Protein AF-A5ATK7-F1 (afdb_monomer_lite)

Foldseek 3Di:
DPPDPVLVVLLVCLVPDDWQDDPDPPCVVVPSFRAAADADDPSTVVSNVLLVLLCVLVVDDRVVSSVVCGNPHSVVSSVSSSVSVCVSCVVVVVVVCVCVVCVVNVVVVVVVVVVVVCVVVVVVVVVVCVVVVHDDD

InterPro domains:
  IPR014729 Rossmann-like alpha/beta/alpha sandwich fold [G3DSA:3.40.50.620] (103-133)
  IPR050203 Tryptophan--tRNA ligase [PTHR43766] (8-135)

Structure (mmCIF, N/CA/C/O backbone):
data_AF-A5ATK7-F1
#
_entry.id   AF-A5ATK7-F1
#
loop_
_atom_site.group_PDB
_atom_site.id
_atom_site.type_symbol
_atom_site.label_atom_id
_atom_site.label_alt_id
_atom_site.label_comp_id
_atom_site.label_asym_id
_atom_site.label_entity_id
_atom_site.label_seq_id
_atom_site.pdbx_PDB_ins_code
_atom_site.Cartn_x
_atom_site.Cartn_y
_atom_site.Cartn_z
_atom_site.occupancy
_atom_site.B_iso_or_equiv
_atom_site.auth_seq_id
_atom_site.auth_comp_id
_atom_site.auth_asym_id
_atom_site.auth_atom_id
_atom_site.pdbx_PDB_model_num
ATOM 1 N N . MET A 1 1 ? -12.782 -21.922 -0.418 1.00 42.69 1 MET A N 1
ATOM 2 C CA . MET A 1 1 ? -11.388 -21.562 -0.761 1.00 42.69 1 MET A CA 1
ATOM 3 C C . MET A 1 1 ? -10.663 -21.183 0.515 1.00 42.69 1 MET A C 1
ATOM 5 O O . MET A 1 1 ? -11.240 -20.472 1.327 1.00 42.69 1 MET A O 1
ATOM 9 N N . GLN A 1 2 ? -9.453 -21.695 0.742 1.00 49.59 2 GLN A N 1
ATOM 10 C CA . GLN A 1 2 ? -8.622 -21.214 1.850 1.00 49.59 2 GLN A CA 1
ATOM 11 C C . GLN A 1 2 ? -8.281 -19.735 1.598 1.00 49.59 2 GLN A C 1
ATOM 13 O O . GLN A 1 2 ? -7.972 -19.408 0.452 1.00 49.59 2 GLN A O 1
ATOM 18 N N . PRO A 1 3 ? -8.322 -18.851 2.613 1.00 59.19 3 PRO A N 1
ATOM 19 C CA . PRO A 1 3 ? -7.889 -17.472 2.430 1.00 59.19 3 PRO A CA 1
ATOM 20 C C . PRO A 1 3 ? -6.442 -17.467 1.934 1.00 59.19 3 PRO A C 1
ATOM 22 O O . PRO A 1 3 ? -5.603 -18.185 2.496 1.00 59.19 3 PRO A O 1
ATOM 25 N N . SER A 1 4 ? -6.170 -16.677 0.893 1.00 74.94 4 SER A N 1
ATOM 26 C CA . SER A 1 4 ? -4.823 -16.424 0.383 1.00 74.94 4 SER A CA 1
ATOM 27 C C . SER A 1 4 ? -3.886 -16.046 1.536 1.00 74.94 4 SER A C 1
ATOM 29 O O . SER A 1 4 ? -4.301 -15.452 2.536 1.00 74.94 4 SER A O 1
ATOM 31 N N . ASN A 1 5 ? -2.608 -16.417 1.429 1.00 88.06 5 ASN A N 1
ATOM 32 C CA . ASN A 1 5 ? -1.638 -16.260 2.519 1.00 88.06 5 ASN A CA 1
ATOM 33 C C . ASN A 1 5 ? -1.611 -14.823 3.085 1.00 88.06 5 ASN A C 1
ATOM 35 O O . ASN A 1 5 ? -1.530 -14.626 4.298 1.00 88.06 5 ASN A O 1
ATOM 39 N N . TRP A 1 6 ? -1.778 -13.816 2.223 1.00 92.62 6 TRP A N 1
ATOM 40 C CA . TRP A 1 6 ? -1.768 -12.407 2.612 1.00 92.62 6 TRP A CA 1
ATOM 41 C C . TRP A 1 6 ? -2.932 -12.010 3.537 1.00 92.62 6 TRP A C 1
ATOM 43 O O . TRP A 1 6 ? -2.713 -11.244 4.475 1.00 92.62 6 TRP A O 1
ATOM 53 N N . VAL A 1 7 ? -4.130 -12.585 3.369 1.00 94.88 7 VAL A N 1
ATOM 54 C CA . VAL A 1 7 ? -5.292 -12.316 4.241 1.00 94.88 7 VAL A CA 1
ATOM 55 C C . VAL A 1 7 ? -4.987 -12.732 5.680 1.00 94.88 7 VAL A C 1
ATOM 57 O O . VAL A 1 7 ? -5.199 -11.973 6.627 1.00 94.88 7 VAL A O 1
ATOM 60 N N . LYS A 1 8 ? -4.401 -13.924 5.851 1.00 94.19 8 LYS A N 1
ATOM 61 C CA . LYS A 1 8 ? -3.997 -14.438 7.170 1.00 94.19 8 LYS A CA 1
ATOM 62 C C . LYS A 1 8 ? -2.910 -13.565 7.799 1.00 94.19 8 LYS A C 1
ATOM 64 O O . LYS A 1 8 ? -2.923 -13.339 9.010 1.00 94.19 8 LYS A O 1
ATOM 69 N N . VAL A 1 9 ? -1.975 -13.064 6.990 1.00 95.94 9 VAL A N 1
ATOM 70 C CA . VAL A 1 9 ? -0.911 -12.162 7.452 1.00 95.94 9 VAL A CA 1
ATOM 71 C C . VAL A 1 9 ? -1.488 -10.837 7.954 1.00 95.94 9 VAL A C 1
ATOM 73 O O . VAL A 1 9 ? -1.103 -10.404 9.040 1.00 95.94 9 VAL A O 1
ATOM 76 N N . ILE A 1 10 ? -2.428 -10.222 7.227 1.00 95.62 10 ILE A N 1
ATOM 77 C CA . ILE A 1 10 ? -3.086 -8.978 7.660 1.00 95.62 10 ILE A CA 1
ATOM 78 C C . ILE A 1 10 ? -3.828 -9.198 8.974 1.00 95.62 10 ILE A C 1
ATOM 80 O O . ILE A 1 10 ? -3.553 -8.494 9.946 1.00 95.62 10 ILE A O 1
ATOM 84 N N . ALA A 1 11 ? -4.682 -10.221 9.046 1.00 95.62 11 ALA A N 1
ATOM 85 C CA . ALA A 1 11 ? -5.447 -10.519 10.254 1.00 95.62 11 ALA A CA 1
ATOM 86 C C . ALA A 1 11 ? -4.536 -10.715 11.480 1.00 95.62 11 ALA A C 1
ATOM 88 O O . ALA A 1 11 ? -4.801 -10.186 12.561 1.00 95.62 11 ALA A O 1
ATOM 89 N N . ASN A 1 12 ? -3.408 -11.414 11.315 1.00 96.25 12 ASN A N 1
ATOM 90 C CA . ASN A 1 12 ? -2.433 -11.606 12.389 1.00 96.25 12 ASN A CA 1
ATOM 91 C C . ASN A 1 12 ? -1.725 -10.307 12.802 1.00 96.25 12 ASN A C 1
ATOM 93 O O . ASN A 1 12 ? -1.499 -10.098 13.998 1.00 96.25 12 ASN A O 1
ATOM 97 N N . LYS A 1 13 ? -1.383 -9.434 11.846 1.00 96.25 13 LYS A N 1
ATOM 98 C CA . LYS A 1 13 ? -0.767 -8.129 12.131 1.00 96.25 13 LYS A CA 1
ATOM 99 C C . LYS A 1 13 ? -1.729 -7.208 12.878 1.00 96.25 13 LYS A C 1
ATOM 101 O O . LYS A 1 13 ? -1.347 -6.664 13.910 1.00 96.25 13 LYS A O 1
ATOM 106 N N . ILE A 1 14 ? -2.980 -7.097 12.428 1.00 96.00 14 ILE A N 1
ATOM 107 C CA . ILE A 1 14 ? -3.995 -6.258 13.082 1.00 96.00 14 ILE A CA 1
ATOM 108 C C . ILE A 1 14 ? -4.345 -6.800 14.469 1.00 96.00 14 ILE A C 1
ATOM 110 O O . ILE A 1 14 ? -4.386 -6.050 15.444 1.00 96.00 14 ILE A O 1
ATOM 114 N N . LYS A 1 15 ? -4.473 -8.123 14.624 1.00 94.31 15 LYS A N 1
ATOM 115 C CA . LYS A 1 15 ? -4.679 -8.740 15.943 1.00 94.31 15 LYS A CA 1
ATOM 116 C C . LYS A 1 15 ? -3.600 -8.323 16.952 1.00 94.31 15 LYS A C 1
ATOM 118 O O . LYS A 1 15 ? -3.925 -8.032 18.102 1.00 94.31 15 LYS A O 1
ATOM 123 N N . ARG A 1 16 ? -2.336 -8.255 16.519 1.00 93.88 16 ARG A N 1
ATOM 124 C CA . ARG A 1 16 ? -1.169 -7.915 17.352 1.00 93.88 16 ARG A CA 1
ATOM 125 C C . ARG A 1 16 ? -0.816 -6.424 17.376 1.00 93.88 16 ARG A C 1
ATOM 127 O O . ARG A 1 16 ? 0.161 -6.070 18.029 1.00 93.88 16 ARG A O 1
ATOM 134 N N . CYS A 1 17 ? -1.565 -5.560 16.689 1.00 92.44 17 CYS A N 1
ATOM 135 C CA . CYS A 1 17 ? -1.243 -4.136 16.663 1.00 92.44 17 CYS A CA 1
ATOM 136 C C . CYS A 1 17 ? -1.365 -3.524 18.064 1.00 92.44 17 CYS A C 1
ATOM 138 O O . CYS A 1 17 ? -2.226 -3.926 18.862 1.00 92.44 17 CYS A O 1
ATOM 140 N N . LYS A 1 18 ? -0.487 -2.562 18.352 1.00 91.50 18 LYS A N 1
ATOM 141 C CA . LYS A 1 18 ? -0.493 -1.820 19.608 1.00 91.50 18 LYS A CA 1
ATOM 142 C C . LYS A 1 18 ? -1.795 -1.023 19.722 1.00 91.50 18 LYS A C 1
ATOM 144 O O . LYS A 1 18 ? -2.354 -0.583 18.722 1.00 91.50 18 LYS A O 1
ATOM 149 N N . THR A 1 19 ? -2.294 -0.909 20.943 1.00 88.06 19 THR A N 1
ATOM 150 C CA . THR A 1 19 ? -3.488 -0.136 21.288 1.00 88.06 19 THR A CA 1
ATOM 151 C C . THR A 1 19 ? -3.235 0.577 22.600 1.00 88.06 19 THR A C 1
ATOM 153 O O . THR A 1 19 ? -2.552 0.032 23.473 1.00 88.06 19 THR A O 1
ATOM 156 N N . ASP A 1 20 ? -3.814 1.761 22.758 1.00 85.81 20 ASP A N 1
ATOM 157 C CA . ASP A 1 20 ? -3.707 2.506 24.006 1.00 85.81 20 ASP A CA 1
ATOM 158 C C . ASP A 1 20 ? -4.411 1.737 25.129 1.00 85.81 20 ASP A C 1
ATOM 160 O O . ASP A 1 20 ? -5.568 1.319 25.001 1.00 85.81 20 ASP A O 1
ATOM 164 N N . SER A 1 21 ? -3.690 1.524 26.228 1.00 71.25 21 SER A N 1
ATOM 165 C CA . SER A 1 21 ? -4.244 0.957 27.455 1.00 71.25 21 SER A CA 1
ATOM 166 C C . SER A 1 21 ? -4.739 2.110 28.310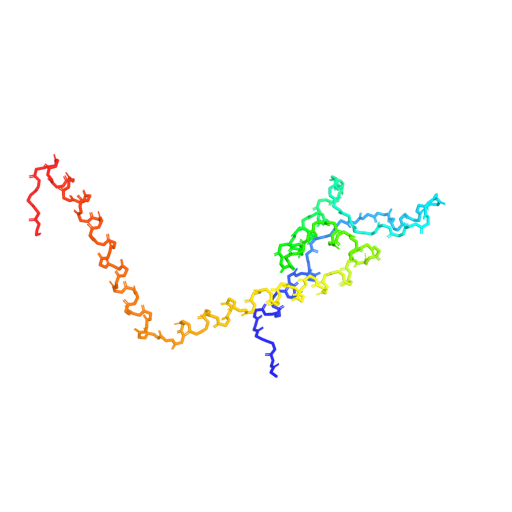 1.00 71.25 21 SER A C 1
ATOM 168 O O . SER A 1 21 ? -3.988 2.647 29.116 1.00 71.25 21 SER A O 1
ATOM 170 N N . PHE A 1 22 ? -5.983 2.530 28.096 1.00 63.16 22 PHE A N 1
ATOM 171 C CA . PHE A 1 22 ? -6.588 3.550 28.940 1.00 63.16 22 PHE A CA 1
ATOM 172 C C . PHE A 1 22 ? -7.319 2.873 30.110 1.00 63.16 22 PHE A C 1
ATOM 174 O O . PHE A 1 22 ? -8.201 2.039 29.867 1.00 63.16 22 PHE A O 1
ATOM 181 N N . PRO A 1 23 ? -6.961 3.168 31.373 1.00 46.34 23 PRO A N 1
ATOM 182 C CA . PRO A 1 23 ? -7.675 2.660 32.533 1.00 46.34 23 PRO A CA 1
ATOM 183 C C . PRO A 1 23 ? -9.018 3.385 32.626 1.00 46.34 23 PRO A C 1
ATOM 185 O O . PRO A 1 23 ? -9.152 4.408 33.284 1.00 46.34 23 PRO A O 1
ATOM 188 N N . GLY A 1 24 ? -10.016 2.866 31.923 1.00 46.44 24 GLY A N 1
ATOM 189 C CA . GLY A 1 24 ? -11.373 3.370 32.021 1.00 46.44 24 GLY A CA 1
ATOM 190 C C . GLY A 1 24 ? -12.139 3.234 30.721 1.00 46.44 24 GLY A C 1
ATOM 191 O O . GLY A 1 24 ? -12.041 4.074 29.835 1.00 46.44 24 GLY A O 1
ATOM 192 N N . LEU A 1 25 ? -13.048 2.261 30.701 1.00 47.88 25 LEU A N 1
ATOM 193 C CA . LEU A 1 25 ? -14.445 2.615 30.467 1.00 47.88 25 LEU A CA 1
ATOM 194 C C . LEU A 1 25 ? -14.777 3.733 31.467 1.00 47.88 25 LEU A C 1
ATOM 196 O O . LEU A 1 25 ? -15.232 3.449 32.574 1.00 47.88 25 LEU A O 1
ATOM 200 N N . ILE A 1 26 ? -14.448 4.988 31.156 1.00 45.91 26 ILE A N 1
ATOM 201 C CA . ILE A 1 26 ? -14.995 6.088 31.935 1.00 45.91 26 ILE A CA 1
ATOM 202 C C . ILE A 1 26 ? -16.464 6.096 31.544 1.00 45.91 26 ILE A C 1
ATOM 204 O O . ILE A 1 26 ? -16.844 6.544 30.465 1.00 45.91 26 ILE A O 1
ATOM 208 N N . LEU A 1 27 ? -17.286 5.515 32.415 1.00 47.50 27 LEU A N 1
ATOM 209 C CA . LEU A 1 27 ? -18.654 5.958 32.546 1.00 47.50 27 LEU A CA 1
ATOM 210 C C . LEU A 1 27 ? -18.526 7.438 32.894 1.00 47.50 27 LEU A C 1
ATOM 212 O O . LEU A 1 27 ? -18.232 7.784 34.038 1.00 47.50 27 LEU A O 1
ATOM 216 N N . ASP A 1 28 ? -18.640 8.311 31.899 1.00 50.28 28 ASP A N 1
ATOM 217 C CA . ASP A 1 28 ? -18.859 9.709 32.206 1.00 50.28 28 ASP A CA 1
ATOM 218 C C . ASP A 1 28 ? -20.200 9.749 32.935 1.00 50.28 28 ASP A C 1
ATOM 220 O O . ASP A 1 28 ? -21.258 9.589 32.331 1.00 50.28 28 ASP A O 1
ATOM 224 N N . LEU A 1 29 ? -20.155 9.880 34.258 1.00 54.12 29 LEU A N 1
ATOM 225 C CA . LEU A 1 29 ? -21.341 9.911 35.107 1.00 54.12 29 LEU A CA 1
ATOM 226 C C . LEU A 1 29 ? -22.268 11.078 34.724 1.00 54.12 29 LEU A C 1
ATOM 228 O O . LEU A 1 29 ? -23.461 11.017 35.014 1.00 54.12 29 LEU A O 1
ATOM 232 N N . SER A 1 30 ? -21.749 12.102 34.032 1.00 55.41 30 SER A N 1
ATOM 233 C CA . SER A 1 30 ? -22.527 13.235 33.532 1.00 55.41 30 SER A CA 1
ATOM 234 C C . SER A 1 30 ? -23.221 12.967 32.189 1.00 55.41 30 SER A C 1
ATOM 236 O O . SER A 1 30 ? -24.325 13.465 31.983 1.00 55.41 30 SER A O 1
ATOM 238 N N . THR A 1 31 ? -22.651 12.137 31.301 1.00 53.22 31 THR A N 1
ATOM 239 C CA . THR A 1 31 ? -23.220 11.870 29.957 1.00 53.22 31 THR A CA 1
ATOM 240 C C . THR A 1 31 ? -23.643 10.420 29.704 1.00 53.22 31 THR A C 1
ATOM 242 O O . THR A 1 31 ? -24.226 10.132 28.660 1.00 53.22 31 THR A O 1
ATOM 245 N N . HIS A 1 32 ? -23.382 9.500 30.640 1.00 51.78 32 HIS A N 1
ATOM 246 C CA . HIS A 1 32 ? -23.649 8.057 30.536 1.00 51.78 32 HIS A CA 1
ATOM 247 C C . HIS A 1 32 ? -23.119 7.424 29.232 1.00 51.78 32 HIS A C 1
ATOM 249 O O . HIS A 1 32 ? -23.659 6.430 28.741 1.00 51.78 32 HIS A O 1
ATOM 255 N N . LYS A 1 33 ? -22.066 7.999 28.636 1.00 48.97 33 LYS A N 1
ATOM 256 C CA . LYS A 1 33 ? -21.607 7.640 27.292 1.00 48.97 33 LYS A CA 1
ATOM 257 C C . LYS A 1 33 ? -20.340 6.787 27.347 1.00 48.97 33 LYS A C 1
ATOM 259 O O . LYS A 1 33 ? -19.313 7.212 27.862 1.00 48.97 33 LYS A O 1
ATOM 264 N N . LEU A 1 34 ? -20.410 5.585 26.772 1.00 53.88 34 LEU A N 1
ATOM 265 C CA . LEU A 1 34 ? -19.256 4.708 26.551 1.00 53.88 34 LEU A CA 1
ATOM 266 C C . LEU A 1 34 ? -18.412 5.278 25.391 1.00 53.88 34 LEU A C 1
ATOM 268 O O . LEU A 1 34 ? -18.675 4.994 24.221 1.00 53.88 34 LEU A O 1
ATOM 272 N N . MET A 1 35 ? -17.438 6.141 25.680 1.00 57.75 35 MET A N 1
ATOM 273 C CA . MET A 1 35 ? -16.520 6.671 24.663 1.00 57.75 35 MET A CA 1
ATOM 274 C C . MET A 1 35 ? -15.233 5.848 24.631 1.00 57.75 35 MET A C 1
ATOM 276 O O . MET A 1 35 ? -14.292 6.100 25.375 1.00 57.75 35 MET A O 1
ATOM 280 N N . ASN A 1 36 ? -15.196 4.831 23.771 1.00 71.62 36 ASN A N 1
ATOM 281 C CA . ASN A 1 36 ? -14.087 3.876 23.770 1.00 71.62 36 ASN A CA 1
ATOM 282 C C . ASN A 1 36 ? -13.081 4.122 22.638 1.00 71.62 36 ASN A C 1
ATOM 284 O O . ASN A 1 36 ? -11.909 3.800 22.810 1.00 71.62 36 ASN A O 1
ATOM 288 N N . LEU A 1 37 ? -13.488 4.717 21.513 1.00 85.94 37 LEU A N 1
ATOM 289 C CA . LEU A 1 37 ? -12.627 5.042 20.371 1.00 85.94 37 LEU A CA 1
ATOM 290 C C . LEU A 1 37 ? -12.940 6.458 19.891 1.00 85.94 37 LEU A C 1
ATOM 292 O O . LEU A 1 37 ? -14.100 6.780 19.646 1.00 85.94 37 LEU A O 1
ATOM 296 N N . GLU A 1 38 ? -11.914 7.292 19.782 1.00 86.62 38 GLU A N 1
ATOM 297 C CA . GLU A 1 38 ? -12.032 8.702 19.413 1.00 86.62 38 GLU A CA 1
ATOM 298 C C . GLU A 1 38 ? -10.816 9.163 18.603 1.00 86.62 38 GLU A C 1
ATOM 300 O O . GLU A 1 38 ? -9.720 8.606 18.722 1.00 86.62 38 GLU A O 1
ATOM 305 N N . PHE A 1 39 ? -11.024 10.186 17.779 1.00 89.25 39 PHE A N 1
ATOM 306 C CA . PHE A 1 39 ? -9.950 10.881 17.078 1.00 89.25 39 PHE A CA 1
ATOM 307 C C . PHE A 1 39 ? -9.353 11.994 17.947 1.00 89.25 39 PHE A C 1
ATOM 309 O O . PHE A 1 39 ? -9.976 12.455 18.897 1.00 89.25 39 PHE A O 1
ATOM 316 N N . ASP A 1 40 ? -8.157 12.450 17.570 1.00 89.31 40 ASP A N 1
ATOM 317 C CA . ASP A 1 40 ? -7.493 13.662 18.080 1.00 89.31 40 ASP A CA 1
ATOM 318 C C . ASP A 1 40 ? -7.198 13.718 19.586 1.00 89.31 40 ASP A C 1
ATOM 320 O O . ASP A 1 40 ? -6.757 14.756 20.075 1.00 89.31 40 ASP A O 1
ATOM 324 N N . ASN A 1 41 ? -7.361 12.620 20.325 1.00 87.69 41 ASN A N 1
ATOM 325 C CA . ASN A 1 41 ? -6.886 12.551 21.701 1.00 87.69 41 ASN A CA 1
ATOM 326 C C . ASN A 1 41 ? -5.354 12.338 21.712 1.00 87.69 41 ASN A C 1
ATOM 328 O O . ASN A 1 41 ? -4.894 11.261 21.313 1.00 87.69 41 ASN A O 1
ATOM 332 N N . PRO A 1 42 ? -4.548 13.320 22.170 1.00 86.88 42 PRO A N 1
ATOM 333 C CA . PRO A 1 42 ? -3.088 13.215 22.175 1.00 86.88 42 PRO A CA 1
ATOM 334 C C . PRO A 1 42 ? -2.565 12.121 23.118 1.00 86.88 42 PRO A C 1
ATOM 336 O O . PRO A 1 42 ? -1.498 11.567 22.867 1.00 86.88 42 PRO A O 1
ATOM 339 N N . GLU A 1 43 ? -3.336 11.750 24.143 1.00 85.94 43 GLU A N 1
ATOM 340 C CA . GLU A 1 43 ? -3.015 10.652 25.064 1.00 85.94 43 GLU A CA 1
ATOM 341 C C . GLU A 1 43 ? -3.322 9.272 24.460 1.00 85.94 43 GLU A C 1
ATOM 343 O O . GLU A 1 43 ? -2.984 8.239 25.041 1.00 85.94 43 GLU A O 1
ATOM 348 N N . ARG A 1 44 ? -3.983 9.235 23.292 1.00 87.81 44 ARG A N 1
ATOM 349 C CA . ARG A 1 44 ? -4.390 8.007 22.596 1.00 87.81 44 ARG A CA 1
ATOM 350 C C . ARG A 1 44 ? -3.945 7.997 21.128 1.00 87.81 44 ARG A C 1
ATOM 352 O O . ARG A 1 44 ? -4.778 7.923 20.214 1.00 87.81 44 ARG A O 1
ATOM 359 N N . PRO A 1 45 ? -2.627 8.070 20.870 1.00 92.06 45 PRO A N 1
ATOM 360 C CA . PRO A 1 45 ? -2.101 8.132 19.512 1.00 92.06 45 PRO A CA 1
ATOM 361 C C . PRO A 1 45 ? -2.398 6.864 18.697 1.00 92.06 45 PRO A C 1
ATOM 363 O O . PRO A 1 45 ? -2.591 6.961 17.484 1.00 92.06 45 PRO A O 1
ATOM 366 N N . GLU A 1 46 ? -2.482 5.683 19.325 1.00 92.88 46 GLU A N 1
ATOM 367 C CA . GLU A 1 46 ? -2.776 4.437 18.602 1.00 92.88 46 GLU A CA 1
ATOM 368 C C . GLU A 1 46 ? -4.243 4.386 18.147 1.00 92.88 46 GLU A C 1
ATOM 370 O O . GLU A 1 46 ? -4.543 3.881 17.066 1.00 92.88 46 GLU A O 1
ATOM 375 N N . CYS A 1 47 ? -5.162 4.959 18.930 1.00 91.69 47 CYS A N 1
ATOM 376 C CA . CYS A 1 47 ? -6.556 5.179 18.542 1.00 91.69 47 CYS A CA 1
ATOM 377 C C . CYS A 1 47 ? -6.671 6.059 17.309 1.00 91.69 47 CYS A C 1
ATOM 379 O O . CYS A 1 47 ? -7.306 5.655 16.333 1.00 91.69 47 CYS A O 1
ATOM 381 N N . ASN A 1 48 ? -5.983 7.198 17.308 1.00 93.50 48 ASN A N 1
ATOM 382 C CA . ASN A 1 48 ? -5.995 8.091 16.159 1.00 93.50 48 ASN A CA 1
ATOM 383 C C . ASN A 1 48 ? -5.410 7.410 14.907 1.00 93.50 48 ASN A C 1
ATOM 385 O O . ASN A 1 48 ? -6.016 7.440 13.837 1.00 93.50 48 ASN A O 1
ATOM 389 N N . ASN A 1 49 ? -4.279 6.712 15.053 1.00 95.44 49 ASN A N 1
ATOM 390 C CA . ASN A 1 49 ? -3.647 5.962 13.967 1.00 95.44 49 ASN A CA 1
ATOM 391 C C . ASN A 1 49 ? -4.592 4.908 13.363 1.00 95.44 49 ASN A C 1
ATOM 393 O O . ASN A 1 49 ? -4.833 4.891 12.157 1.00 95.44 49 ASN A O 1
ATOM 397 N N . LEU A 1 50 ? -5.170 4.042 14.198 1.00 95.69 50 LEU A N 1
ATOM 398 C CA . LEU A 1 50 ? -5.995 2.937 13.718 1.00 95.69 50 LEU A CA 1
ATOM 399 C C . LEU A 1 50 ? -7.332 3.404 13.122 1.00 95.69 50 LEU A C 1
ATOM 401 O O . LEU A 1 50 ? -7.764 2.850 12.109 1.00 95.69 50 LEU A O 1
ATOM 405 N N . LEU A 1 51 ? -7.964 4.431 13.697 1.00 95.56 51 LEU A N 1
ATOM 406 C CA . LEU A 1 51 ? -9.167 5.038 13.123 1.00 95.56 51 LEU A CA 1
ATOM 407 C C . LEU A 1 51 ? -8.869 5.748 11.797 1.00 95.56 51 LEU A C 1
ATOM 409 O O . LEU A 1 51 ? -9.672 5.663 10.871 1.00 95.56 51 LEU A O 1
ATOM 413 N N . THR A 1 52 ? -7.702 6.385 11.669 1.00 96.88 52 THR A N 1
ATOM 414 C CA . THR A 1 52 ? -7.261 7.005 10.409 1.00 96.88 52 THR A CA 1
ATOM 415 C C . THR A 1 52 ? -7.043 5.956 9.323 1.00 96.88 52 THR A C 1
ATOM 417 O O . THR A 1 52 ? -7.487 6.134 8.193 1.00 96.88 52 THR A O 1
ATOM 420 N N . ILE A 1 53 ? -6.421 4.818 9.648 1.00 97.50 53 ILE A N 1
ATOM 421 C CA . ILE A 1 53 ? -6.286 3.715 8.686 1.00 97.50 53 ILE A CA 1
ATOM 422 C C . ILE A 1 53 ? -7.672 3.221 8.257 1.00 97.50 53 ILE A C 1
ATOM 424 O O . ILE A 1 53 ? -7.920 3.066 7.064 1.00 97.50 53 ILE A O 1
ATOM 428 N N . TYR A 1 54 ? -8.591 3.008 9.202 1.00 97.56 54 TYR A N 1
ATOM 429 C CA . TYR A 1 54 ? -9.948 2.572 8.872 1.00 97.56 54 TYR A CA 1
ATOM 430 C C . TYR A 1 54 ? -10.690 3.582 7.983 1.00 97.56 54 TYR A C 1
ATOM 432 O O . TYR A 1 54 ? -11.329 3.186 7.008 1.00 97.56 54 TYR A O 1
ATOM 440 N N . GLN A 1 55 ? -10.553 4.881 8.259 1.00 97.62 55 GLN A N 1
ATOM 441 C CA . GLN A 1 55 ? -11.079 5.958 7.420 1.00 97.62 55 GLN A CA 1
ATOM 442 C C . GLN A 1 55 ? -10.570 5.848 5.978 1.00 97.62 55 GLN A C 1
ATOM 444 O O . GLN A 1 55 ? -11.369 5.799 5.045 1.00 97.62 55 GLN A O 1
ATOM 449 N N . LEU A 1 56 ? -9.252 5.740 5.793 1.00 97.38 56 LEU A N 1
ATOM 450 C CA . LEU A 1 56 ? -8.642 5.657 4.465 1.00 97.38 56 LEU A CA 1
ATOM 451 C C . LEU A 1 56 ? -9.081 4.406 3.695 1.00 97.38 56 LEU A C 1
ATOM 453 O O . LEU A 1 56 ? -9.292 4.475 2.488 1.00 97.38 56 LEU A O 1
ATOM 457 N N . MET A 1 57 ? -9.227 3.268 4.379 1.00 96.62 57 MET A N 1
ATOM 458 C CA . MET A 1 57 ? -9.624 2.010 3.734 1.00 96.62 57 MET A CA 1
ATOM 459 C C . MET A 1 57 ? -11.115 1.964 3.393 1.00 96.62 57 MET A C 1
ATOM 461 O O . MET A 1 57 ? -11.482 1.424 2.351 1.00 96.62 57 MET A O 1
ATOM 465 N N . SER A 1 58 ? -11.965 2.539 4.248 1.00 95.50 58 SER A N 1
ATOM 466 C CA . SER A 1 58 ? -13.420 2.579 4.047 1.00 95.50 58 SER A CA 1
ATOM 467 C C . SER A 1 58 ? -13.886 3.715 3.130 1.00 95.50 58 SER A C 1
ATOM 469 O O . SER A 1 58 ? -15.012 3.666 2.641 1.00 95.50 58 SER A O 1
ATOM 471 N N . GLY A 1 59 ? -13.051 4.737 2.903 1.00 95.00 59 GLY A N 1
ATOM 472 C CA . GLY A 1 59 ? -13.401 5.925 2.117 1.00 95.00 59 GLY A CA 1
ATOM 473 C C . GLY A 1 59 ? -14.434 6.839 2.788 1.00 95.00 59 GLY A C 1
ATOM 474 O O . GLY A 1 59 ? -14.986 7.717 2.128 1.00 95.00 59 GLY A O 1
ATOM 475 N N . ARG A 1 60 ? -14.713 6.619 4.077 1.00 96.12 60 ARG A N 1
ATOM 476 C CA . ARG A 1 60 ? -15.682 7.381 4.878 1.00 96.12 60 ARG A CA 1
ATOM 477 C C . ARG A 1 60 ? -15.055 8.640 5.458 1.00 96.12 60 ARG A C 1
ATOM 479 O O . ARG A 1 60 ? -13.833 8.735 5.584 1.00 96.12 60 ARG A O 1
ATOM 486 N N . THR A 1 61 ? -15.879 9.607 5.846 1.00 97.06 61 THR A N 1
ATOM 487 C CA . THR A 1 61 ? -15.380 10.808 6.524 1.00 97.06 61 THR A CA 1
ATOM 488 C C . THR A 1 61 ? -14.970 10.505 7.965 1.00 97.06 61 THR A C 1
ATOM 490 O O . THR A 1 61 ? -15.270 9.453 8.537 1.00 97.06 61 THR A O 1
ATOM 493 N N . LYS A 1 62 ? -14.253 11.446 8.584 1.00 94.75 62 LYS A N 1
ATOM 494 C CA . LYS A 1 62 ? -13.847 11.348 9.992 1.00 94.75 62 LYS A CA 1
ATOM 495 C C . LYS A 1 62 ? -15.050 11.223 10.920 1.00 94.75 62 LYS A C 1
ATOM 497 O O . LYS A 1 62 ? -15.024 10.429 11.854 1.00 94.75 62 LYS A O 1
ATOM 502 N N . GLU A 1 63 ? -16.094 11.990 10.643 1.00 94.19 63 GLU A N 1
ATOM 503 C CA . GLU A 1 63 ? -17.326 12.056 11.421 1.00 94.19 63 GLU A CA 1
ATOM 504 C C . GLU A 1 63 ? -18.089 10.733 11.338 1.00 94.19 63 GLU A C 1
ATOM 506 O O . GLU A 1 63 ? -18.492 10.194 12.367 1.00 94.19 63 GLU A O 1
ATOM 511 N N . GLU A 1 64 ? -18.213 10.170 10.133 1.00 95.75 64 GLU A N 1
ATOM 512 C CA . GLU A 1 64 ? -18.854 8.871 9.907 1.00 95.75 64 GLU A CA 1
ATOM 513 C C . GLU A 1 64 ? -18.129 7.752 10.659 1.00 95.75 64 GLU A C 1
ATOM 515 O O . GLU A 1 64 ? -18.758 6.960 11.361 1.00 95.75 64 GLU A O 1
ATOM 520 N N . VAL A 1 65 ? -16.795 7.720 10.574 1.00 95.50 65 VAL A N 1
ATOM 521 C CA . VAL A 1 65 ? -15.973 6.739 11.294 1.00 95.50 65 VAL A CA 1
ATOM 522 C C . VAL A 1 65 ? -16.090 6.915 12.805 1.00 95.50 65 VAL A C 1
ATOM 524 O O . VAL A 1 65 ? -16.242 5.926 13.522 1.00 95.50 65 VAL A O 1
ATOM 527 N N . ALA A 1 66 ? -16.032 8.153 13.302 1.00 91.62 66 ALA A N 1
ATOM 528 C CA . ALA A 1 66 ? -16.153 8.442 14.727 1.00 91.62 66 ALA A CA 1
ATOM 529 C C . ALA A 1 66 ? -17.511 7.988 15.275 1.00 91.62 66 ALA A C 1
ATOM 531 O O . ALA A 1 66 ? -17.577 7.413 16.360 1.00 91.62 66 ALA A O 1
ATOM 532 N N . GLN A 1 67 ? -18.583 8.215 14.512 1.00 90.81 67 GLN A N 1
ATOM 533 C CA . GLN A 1 67 ? -19.935 7.810 14.874 1.00 90.81 67 GLN A CA 1
ATOM 534 C C . GLN A 1 67 ? -20.108 6.289 14.833 1.00 90.81 67 GLN A C 1
ATOM 536 O O . GLN A 1 67 ? -20.677 5.717 15.762 1.00 90.81 67 GLN A O 1
ATOM 541 N N . GLU A 1 68 ? -19.608 5.627 13.790 1.00 91.31 68 GLU A N 1
ATOM 542 C CA . GLU A 1 68 ? -19.678 4.171 13.654 1.00 91.31 68 GLU A CA 1
ATOM 543 C C . GLU A 1 68 ? -18.884 3.465 14.753 1.00 91.31 68 GLU A C 1
ATOM 545 O O . GLU A 1 68 ? -19.381 2.536 15.385 1.00 91.31 68 GLU A O 1
ATOM 550 N N . CYS A 1 69 ? -17.655 3.914 15.005 1.00 89.25 69 CYS A N 1
ATOM 551 C CA . CYS A 1 69 ? -16.759 3.288 15.973 1.00 89.25 69 CYS A CA 1
ATOM 552 C C . CYS A 1 69 ? -17.098 3.663 17.421 1.00 89.25 69 CYS A C 1
ATOM 554 O O . CYS A 1 69 ? -16.496 3.135 18.364 1.00 89.25 69 CYS A O 1
ATOM 556 N N . GLN A 1 70 ? -18.066 4.560 17.617 1.00 83.25 70 GLN A N 1
ATOM 557 C CA . GLN A 1 70 ? -18.472 5.023 18.929 1.00 83.25 70 GLN A CA 1
ATOM 558 C C . GLN A 1 70 ? -18.968 3.845 19.781 1.00 83.25 70 GLN A C 1
ATOM 560 O O . GLN A 1 70 ? -19.873 3.105 19.406 1.00 83.25 70 GLN A O 1
ATOM 565 N N . GLY A 1 71 ? -18.377 3.667 20.962 1.00 78.44 71 GLY A N 1
ATOM 566 C CA . GLY A 1 71 ? -18.743 2.590 21.888 1.00 78.44 71 GLY A CA 1
ATOM 567 C C . GLY A 1 71 ? -18.215 1.198 21.517 1.00 78.44 71 GLY A C 1
ATOM 568 O O . GLY A 1 71 ? -18.393 0.261 22.297 1.00 78.44 71 GLY A O 1
ATOM 569 N N . MET A 1 72 ? -17.509 1.036 20.392 1.00 86.69 72 MET A N 1
ATOM 570 C CA . MET A 1 72 ? -16.846 -0.229 20.074 1.00 86.69 72 MET A CA 1
ATOM 571 C C . MET A 1 72 ? -15.649 -0.474 20.995 1.00 86.69 72 MET A C 1
ATOM 573 O O . MET A 1 72 ? -14.926 0.441 21.379 1.00 86.69 72 MET A O 1
ATOM 577 N N . ASN A 1 73 ? -15.404 -1.738 21.335 1.00 86.56 73 ASN A N 1
ATOM 578 C CA . ASN A 1 73 ? -14.143 -2.137 21.955 1.00 86.56 73 ASN A CA 1
ATOM 579 C C . ASN A 1 73 ? -13.103 -2.507 20.885 1.00 86.56 73 ASN A C 1
ATOM 581 O O . ASN A 1 73 ? -13.433 -2.787 19.730 1.00 86.56 73 ASN A O 1
ATOM 585 N N . TRP A 1 74 ? -11.837 -2.580 21.296 1.00 89.12 74 TRP A N 1
ATOM 586 C CA . TRP A 1 74 ? -10.723 -2.909 20.408 1.00 89.12 74 TRP A CA 1
ATOM 587 C C . TRP A 1 74 ? -10.856 -4.253 19.687 1.00 89.12 74 TRP A C 1
ATOM 589 O O . TRP A 1 74 ? -10.399 -4.377 18.556 1.00 89.12 74 TRP A O 1
ATOM 599 N N . GLY A 1 75 ? -11.468 -5.264 20.309 1.00 89.31 75 GLY A N 1
ATOM 600 C CA . GLY A 1 75 ? -11.637 -6.582 19.693 1.00 89.31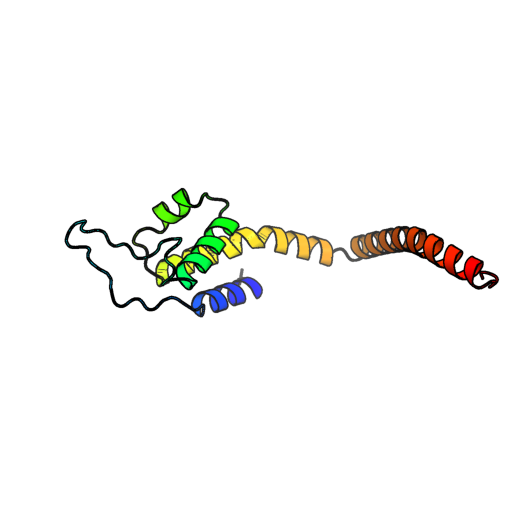 75 GLY A CA 1
ATOM 601 C C . GLY A 1 75 ? -12.588 -6.540 18.497 1.00 89.31 75 GLY A C 1
ATOM 602 O O . GLY A 1 75 ? -12.271 -7.080 17.437 1.00 89.31 75 GLY A O 1
ATOM 603 N N . VAL A 1 76 ? -13.724 -5.856 18.656 1.00 90.75 76 VAL A N 1
ATOM 604 C CA . VAL A 1 76 ? -14.700 -5.639 17.578 1.00 90.75 76 VAL A CA 1
ATOM 605 C C . VAL A 1 76 ? -14.094 -4.761 16.486 1.00 90.75 76 VAL A C 1
ATOM 607 O O . VAL A 1 76 ? -14.127 -5.139 15.316 1.00 90.75 76 VAL A O 1
ATOM 610 N N . PHE A 1 77 ? -13.480 -3.641 16.869 1.00 93.44 77 PHE A N 1
ATOM 611 C CA . PHE A 1 77 ? -12.903 -2.693 15.923 1.00 93.44 77 PHE A CA 1
ATOM 612 C C . PHE A 1 77 ? -11.773 -3.308 15.085 1.00 93.44 77 PHE A C 1
ATOM 614 O O . PHE A 1 77 ? -11.767 -3.173 13.867 1.00 93.44 77 PHE A O 1
ATOM 621 N N . LYS A 1 78 ? -10.852 -4.068 15.696 1.00 94.06 78 LYS A N 1
ATOM 622 C CA . LYS A 1 78 ? -9.766 -4.745 14.964 1.00 94.06 78 LYS A CA 1
ATOM 623 C C . LYS A 1 78 ? -10.281 -5.722 13.908 1.00 94.06 78 LYS A C 1
ATOM 625 O O . LYS A 1 78 ? -9.627 -5.890 12.881 1.00 94.06 78 LYS A O 1
ATOM 630 N N . ARG A 1 79 ? -11.427 -6.368 14.144 1.00 95.31 79 ARG A N 1
ATOM 631 C CA . ARG A 1 79 ? -12.064 -7.237 13.146 1.00 95.31 79 ARG A CA 1
ATOM 632 C C . ARG A 1 79 ? -12.586 -6.414 11.969 1.00 95.31 79 ARG A C 1
ATOM 634 O O . ARG A 1 79 ? -12.192 -6.694 10.849 1.00 95.31 79 ARG A O 1
ATOM 641 N N . ILE A 1 80 ? -13.351 -5.356 12.239 1.00 95.62 80 ILE A N 1
ATOM 642 C CA . ILE A 1 80 ? -13.890 -4.461 11.198 1.00 95.62 80 ILE A CA 1
ATOM 643 C C . ILE A 1 80 ? -12.759 -3.826 10.375 1.00 95.62 80 ILE A C 1
ATOM 645 O O . ILE A 1 80 ? -12.807 -3.829 9.150 1.00 95.62 80 ILE A O 1
ATOM 649 N N . LEU A 1 81 ? -11.697 -3.355 11.034 1.00 96.81 81 LEU A N 1
ATOM 650 C CA . LEU A 1 81 ? -10.509 -2.826 10.365 1.00 96.81 81 LEU A CA 1
ATOM 651 C C . LEU A 1 81 ? -9.821 -3.882 9.487 1.00 96.81 81 LEU A C 1
ATOM 653 O O . LEU A 1 81 ? -9.349 -3.564 8.399 1.00 96.81 81 LEU A O 1
ATOM 657 N N . THR A 1 82 ? -9.747 -5.132 9.953 1.00 97.50 82 THR A N 1
ATOM 658 C CA . THR A 1 82 ? -9.172 -6.236 9.170 1.00 97.50 82 THR A CA 1
ATOM 659 C C . THR A 1 82 ? -9.983 -6.479 7.903 1.00 97.50 82 THR A C 1
ATOM 661 O O . THR A 1 82 ? -9.393 -6.583 6.831 1.00 97.50 82 THR A O 1
ATOM 664 N N . ASP A 1 83 ? -11.307 -6.529 8.025 1.00 96.62 83 ASP A N 1
ATOM 665 C CA . ASP A 1 83 ? -12.207 -6.761 6.897 1.00 96.62 83 ASP A CA 1
ATOM 666 C C . ASP A 1 83 ? -12.100 -5.608 5.883 1.00 96.62 83 ASP A C 1
ATOM 668 O O . ASP A 1 83 ? -11.825 -5.851 4.711 1.00 96.62 83 ASP A O 1
ATOM 672 N N . ALA A 1 84 ? -12.138 -4.352 6.344 1.00 97.25 84 ALA A N 1
ATOM 673 C CA . ALA A 1 84 ? -11.965 -3.179 5.482 1.00 97.25 84 ALA A CA 1
ATOM 674 C C . ALA A 1 84 ? -10.611 -3.158 4.748 1.00 97.25 84 ALA A C 1
ATOM 676 O O . ALA A 1 84 ? -10.546 -2.813 3.570 1.00 97.25 84 ALA A O 1
ATOM 677 N N . LEU A 1 85 ? -9.520 -3.552 5.417 1.00 97.06 85 LEU A N 1
ATOM 678 C CA . LEU A 1 85 ? -8.201 -3.682 4.786 1.00 97.06 85 LEU A CA 1
ATOM 679 C C . LEU A 1 85 ? -8.182 -4.767 3.707 1.00 97.06 85 LEU A C 1
ATOM 681 O O . LEU A 1 85 ? -7.565 -4.580 2.659 1.00 97.06 85 LEU A O 1
ATOM 685 N N . ILE A 1 86 ? -8.814 -5.913 3.971 1.00 96.31 86 ILE A N 1
ATOM 686 C CA . ILE A 1 86 ? -8.890 -7.017 3.011 1.00 96.31 86 ILE A CA 1
ATOM 687 C C . ILE A 1 86 ? -9.689 -6.581 1.790 1.00 96.31 86 ILE A C 1
ATOM 689 O O . ILE A 1 86 ? -9.196 -6.742 0.676 1.00 96.31 86 ILE A O 1
ATOM 693 N N . ASP A 1 87 ? -10.863 -5.991 1.996 1.00 96.38 87 ASP A N 1
ATOM 694 C CA . ASP A 1 87 ? -11.743 -5.547 0.917 1.00 96.38 87 ASP A CA 1
ATOM 695 C C . ASP A 1 87 ? -11.064 -4.484 0.047 1.00 96.38 87 ASP A C 1
ATOM 697 O O . ASP A 1 87 ? -11.101 -4.571 -1.180 1.00 96.38 87 ASP A O 1
ATOM 701 N N . HIS A 1 88 ? -10.359 -3.534 0.669 1.00 96.38 88 HIS A N 1
ATOM 702 C CA . HIS A 1 88 ? -9.621 -2.496 -0.047 1.00 96.38 88 HIS A CA 1
ATOM 703 C C . HIS A 1 88 ? -8.448 -3.057 -0.869 1.00 96.38 88 HIS A C 1
ATOM 705 O O . HIS A 1 88 ? -8.216 -2.644 -2.005 1.00 96.38 88 HIS A O 1
ATOM 711 N N . LEU A 1 89 ? -7.692 -4.014 -0.318 1.00 95.81 89 LEU A N 1
ATOM 712 C CA . LEU A 1 89 ? -6.522 -4.591 -0.991 1.00 95.81 89 LEU A CA 1
ATOM 713 C C . LEU A 1 89 ? -6.880 -5.682 -2.004 1.00 95.81 89 LEU A C 1
ATOM 715 O O . LEU A 1 89 ? -6.076 -5.967 -2.892 1.00 95.81 89 LEU A O 1
ATOM 719 N N . HIS A 1 90 ? -8.060 -6.293 -1.898 1.00 95.69 90 HIS A N 1
ATOM 720 C CA . HIS A 1 90 ? -8.496 -7.369 -2.781 1.00 95.69 90 HIS A CA 1
ATOM 721 C C . HIS A 1 90 ? -8.414 -7.018 -4.278 1.00 95.69 90 HIS A C 1
ATOM 723 O O . HIS A 1 90 ? -7.745 -7.761 -4.999 1.00 95.69 90 HIS A O 1
ATOM 729 N N . PRO A 1 91 ? -8.987 -5.901 -4.777 1.00 96.19 91 PRO A N 1
ATOM 730 C CA . PRO A 1 91 ? -8.890 -5.559 -6.198 1.00 96.19 91 PRO A CA 1
ATOM 731 C C . PRO A 1 91 ? -7.443 -5.327 -6.659 1.00 96.19 91 PRO A C 1
ATOM 733 O O . PRO A 1 91 ? -7.097 -5.670 -7.787 1.00 96.19 91 PRO A O 1
ATOM 736 N N . ILE A 1 92 ? -6.573 -4.807 -5.785 1.00 96.19 92 ILE A N 1
ATOM 737 C CA . ILE A 1 92 ? -5.146 -4.612 -6.086 1.00 96.19 92 ILE A CA 1
ATOM 738 C C . ILE A 1 92 ? -4.442 -5.966 -6.226 1.00 96.19 92 ILE A C 1
ATOM 740 O O . ILE A 1 92 ? -3.660 -6.161 -7.152 1.00 96.19 92 ILE A O 1
ATOM 744 N N . GLN A 1 93 ? -4.739 -6.912 -5.333 1.00 95.81 93 GLN A N 1
ATOM 745 C CA . GLN A 1 93 ? -4.190 -8.270 -5.371 1.00 95.81 93 GLN A CA 1
ATOM 746 C C . GLN A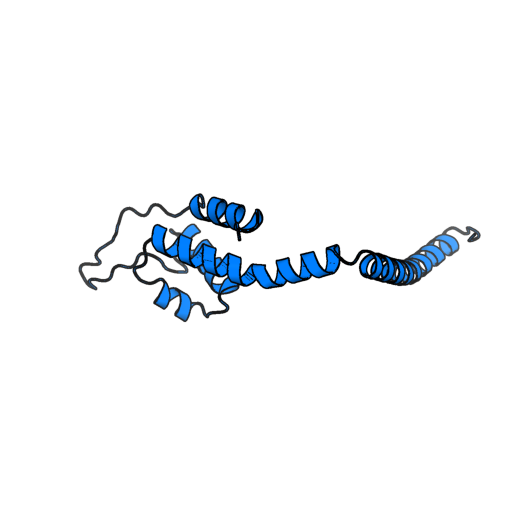 1 93 ? -4.673 -9.038 -6.604 1.00 95.81 93 GLN A C 1
ATOM 748 O O . GLN A 1 93 ? -3.866 -9.675 -7.269 1.00 95.81 93 GLN A O 1
ATOM 753 N N . VAL A 1 94 ? -5.957 -8.924 -6.959 1.00 95.25 94 VAL A N 1
ATOM 754 C CA . VAL A 1 94 ? -6.495 -9.504 -8.200 1.00 95.25 94 VAL A CA 1
ATOM 755 C C . VAL A 1 94 ? -5.757 -8.937 -9.409 1.00 95.25 94 VAL A C 1
ATOM 757 O O . VAL A 1 94 ? -5.249 -9.700 -10.225 1.00 95.25 94 VAL A O 1
ATOM 760 N N . ARG A 1 95 ? -5.608 -7.609 -9.487 1.00 96.12 95 ARG A N 1
ATOM 761 C CA . ARG A 1 95 ? -4.912 -6.970 -10.607 1.00 96.12 95 ARG A CA 1
ATOM 762 C C . ARG A 1 95 ? -3.431 -7.345 -10.680 1.00 96.12 95 ARG A C 1
ATOM 764 O O . ARG A 1 95 ? -2.888 -7.488 -11.772 1.00 96.12 95 ARG A O 1
ATOM 771 N N . TYR A 1 96 ? -2.780 -7.489 -9.529 1.00 95.44 96 TYR A N 1
ATOM 772 C CA . TYR A 1 96 ? -1.405 -7.964 -9.444 1.00 95.44 96 TYR A CA 1
ATOM 773 C C . TYR A 1 96 ? -1.272 -9.377 -10.019 1.00 95.44 96 TYR A C 1
ATOM 775 O O . TYR A 1 96 ? -0.442 -9.588 -10.898 1.00 95.44 96 TYR A O 1
ATOM 783 N N . GLU A 1 97 ? -2.113 -10.316 -9.582 1.00 94.19 97 GLU A N 1
ATOM 784 C CA . GLU A 1 97 ? -2.095 -11.700 -10.072 1.00 94.19 97 GLU A CA 1
ATOM 785 C C . GLU A 1 97 ? -2.404 -11.775 -11.575 1.00 94.19 97 GLU A C 1
ATOM 787 O O . GLU A 1 97 ? -1.704 -12.473 -12.304 1.00 94.19 97 GLU A O 1
ATOM 792 N N . GLU A 1 98 ? -3.379 -11.000 -12.067 1.00 94.38 98 GLU A N 1
ATOM 793 C CA . GLU A 1 98 ? -3.671 -10.889 -13.504 1.00 94.38 98 GLU A CA 1
ATOM 794 C C . GLU A 1 98 ? -2.420 -10.502 -14.303 1.00 94.38 98 GLU A C 1
ATOM 796 O O . GLU A 1 98 ? -2.054 -11.199 -15.248 1.00 94.38 98 GLU A O 1
ATOM 801 N N . ILE A 1 99 ? -1.735 -9.423 -13.902 1.00 95.00 99 ILE A N 1
ATOM 802 C CA . ILE A 1 99 ? -0.540 -8.924 -14.600 1.00 95.00 99 ILE A CA 1
ATOM 803 C C . ILE A 1 99 ? 0.615 -9.923 -14.496 1.00 95.00 99 ILE A C 1
ATOM 805 O O . ILE A 1 99 ? 1.288 -10.185 -15.488 1.00 95.00 99 ILE A O 1
ATOM 809 N N . MET A 1 100 ? 0.854 -10.481 -13.309 1.00 94.31 100 MET A N 1
ATOM 810 C CA . MET A 1 100 ? 1.958 -11.415 -13.078 1.00 94.31 100 MET A CA 1
ATOM 811 C C . MET A 1 100 ? 1.758 -12.758 -13.783 1.00 94.31 100 MET A C 1
ATOM 813 O O . MET A 1 100 ? 2.740 -13.426 -14.104 1.00 94.31 100 MET A O 1
ATOM 817 N N . SER A 1 101 ? 0.507 -13.155 -14.029 1.00 96.00 101 SER A N 1
ATOM 818 C CA . SER A 1 101 ? 0.183 -14.380 -14.763 1.00 96.00 101 SER A CA 1
ATOM 819 C C . SER A 1 101 ? 0.376 -14.260 -16.281 1.00 96.00 101 SER A C 1
ATOM 821 O O . SER A 1 101 ? 0.543 -15.280 -16.949 1.00 96.00 101 SER A O 1
ATOM 823 N N . ASP A 1 102 ? 0.406 -13.038 -16.827 1.00 96.56 102 ASP A N 1
ATOM 824 C CA . ASP A 1 102 ? 0.628 -12.767 -18.251 1.00 96.56 102 ASP A CA 1
ATOM 825 C C . ASP A 1 102 ? 2.063 -12.275 -18.501 1.00 96.56 102 ASP A C 1
ATOM 827 O O . ASP A 1 102 ? 2.344 -11.079 -18.638 1.00 96.56 102 ASP A O 1
ATOM 831 N N . SER A 1 103 ? 3.000 -13.226 -18.579 1.00 95.56 103 SER A N 1
ATOM 832 C CA . SER A 1 103 ? 4.414 -12.918 -18.819 1.00 95.56 103 SER A CA 1
ATOM 833 C C . SER A 1 103 ? 4.647 -12.213 -20.160 1.00 95.56 103 SER A C 1
ATOM 835 O O . SER A 1 103 ? 5.494 -11.332 -20.251 1.00 95.56 103 SER A O 1
ATOM 837 N N . ALA A 1 104 ? 3.872 -12.545 -21.198 1.00 96.81 104 ALA A N 1
ATOM 838 C CA . ALA A 1 104 ? 4.025 -11.953 -22.526 1.00 96.81 104 ALA A CA 1
ATOM 839 C C . ALA A 1 104 ? 3.565 -10.488 -22.565 1.00 96.81 104 ALA A C 1
ATOM 841 O O . ALA A 1 104 ? 4.136 -9.661 -23.282 1.00 96.81 104 ALA A O 1
ATOM 842 N N . TYR A 1 105 ? 2.517 -10.138 -21.819 1.00 96.12 105 TYR A N 1
ATOM 843 C CA . TYR A 1 105 ? 2.160 -8.743 -21.585 1.00 96.12 105 TYR A CA 1
ATOM 844 C C . TYR A 1 105 ? 3.258 -8.007 -20.811 1.00 96.12 105 TYR A C 1
ATOM 846 O O . TYR A 1 105 ? 3.648 -6.912 -21.220 1.00 96.12 105 TYR A O 1
ATOM 854 N N . LEU A 1 106 ? 3.793 -8.616 -19.749 1.00 96.50 106 LEU A N 1
ATOM 855 C CA . LEU A 1 106 ? 4.835 -8.003 -18.928 1.00 96.50 106 LEU A CA 1
ATOM 856 C C . LEU A 1 106 ? 6.116 -7.721 -19.729 1.00 96.50 106 LEU A C 1
ATOM 858 O O . LEU A 1 106 ? 6.628 -6.605 -19.675 1.00 96.50 106 LEU A O 1
ATOM 862 N N . ASP A 1 107 ? 6.587 -8.681 -20.525 1.00 97.62 107 ASP A N 1
ATOM 863 C CA . ASP A 1 107 ? 7.782 -8.524 -21.363 1.00 97.62 107 ASP A CA 1
ATOM 864 C C . ASP A 1 107 ? 7.619 -7.395 -22.388 1.00 97.62 107 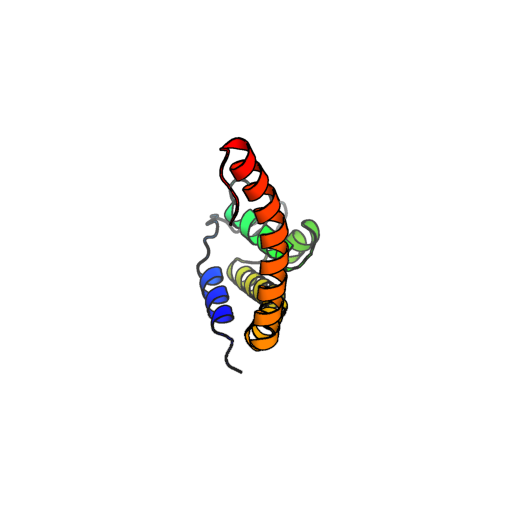ASP A C 1
ATOM 866 O O . ASP A 1 107 ? 8.526 -6.581 -22.575 1.00 97.62 107 ASP A O 1
ATOM 870 N N . ARG A 1 108 ? 6.441 -7.292 -23.021 1.00 97.81 108 ARG A N 1
ATOM 871 C CA . ARG A 1 108 ? 6.135 -6.188 -23.945 1.00 97.81 108 ARG A CA 1
ATOM 872 C C . ARG A 1 108 ? 6.155 -4.841 -23.234 1.00 97.81 108 ARG A C 1
ATOM 874 O O . ARG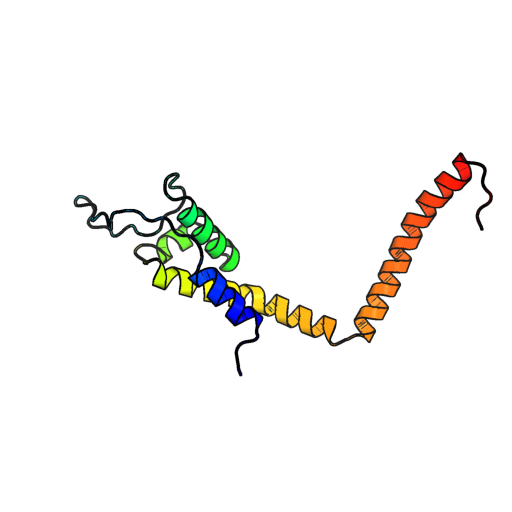 A 1 108 ? 6.790 -3.908 -23.718 1.00 97.81 108 ARG A O 1
ATOM 881 N N . LEU A 1 109 ? 5.510 -4.750 -22.072 1.00 97.12 109 LEU A N 1
ATOM 882 C CA . LEU A 1 109 ? 5.464 -3.520 -21.286 1.00 97.12 109 LEU A CA 1
ATOM 883 C C . LEU A 1 109 ? 6.868 -3.079 -20.838 1.00 97.12 109 LEU A C 1
ATOM 885 O O . LEU A 1 109 ? 7.193 -1.892 -20.897 1.00 97.12 109 LEU A O 1
ATOM 889 N N . LEU A 1 110 ? 7.714 -4.029 -20.428 1.00 97.38 110 LEU A N 1
ATOM 890 C CA . LEU A 1 110 ? 9.105 -3.769 -20.055 1.00 97.38 110 LEU A CA 1
ATOM 891 C C . LEU A 1 110 ? 9.945 -3.314 -21.252 1.00 97.38 110 LEU A C 1
ATOM 893 O O . LEU A 1 110 ? 10.712 -2.363 -21.111 1.00 97.38 110 LEU A O 1
ATOM 897 N N . ALA A 1 111 ? 9.782 -3.936 -22.423 1.00 98.12 111 ALA A N 1
ATOM 898 C CA . ALA A 1 111 ? 10.479 -3.527 -23.641 1.00 98.12 111 ALA A CA 1
ATOM 899 C C . ALA A 1 111 ? 10.109 -2.091 -24.051 1.00 98.12 111 ALA A C 1
ATOM 901 O O . ALA A 1 111 ? 10.992 -1.273 -24.300 1.00 98.12 111 ALA A O 1
ATOM 902 N N . GLU A 1 112 ? 8.818 -1.749 -24.037 1.00 98.12 112 GLU A N 1
ATOM 903 C CA . GLU A 1 112 ? 8.352 -0.385 -24.317 1.00 98.12 112 GLU A CA 1
ATOM 904 C C . GLU A 1 112 ? 8.888 0.635 -23.303 1.00 98.12 112 GLU A C 1
ATOM 906 O O . GLU A 1 112 ? 9.296 1.740 -23.673 1.00 98.12 112 GLU A O 1
ATOM 911 N N . GLY A 1 113 ? 8.889 0.275 -22.015 1.00 98.19 113 GLY A N 1
ATOM 912 C CA . GLY A 1 113 ? 9.452 1.105 -20.953 1.00 98.19 113 GLY A CA 1
ATOM 913 C C . GLY A 1 113 ? 10.954 1.329 -21.129 1.00 98.19 113 GLY A C 1
ATOM 914 O O . GLY A 1 113 ? 11.424 2.457 -20.976 1.00 98.19 113 GLY A O 1
ATOM 915 N N . ALA A 1 114 ? 11.691 0.284 -21.510 1.00 98.38 114 ALA A N 1
ATOM 916 C CA . ALA A 1 114 ? 13.122 0.353 -21.775 1.00 98.38 114 ALA A CA 1
ATOM 917 C C . ALA A 1 114 ? 13.439 1.283 -22.951 1.00 98.38 114 ALA A C 1
ATOM 919 O O . ALA A 1 114 ? 14.341 2.107 -22.826 1.00 98.38 114 ALA A O 1
ATOM 920 N N . THR A 1 115 ? 12.677 1.220 -24.049 1.00 97.94 115 THR A N 1
ATOM 921 C CA . THR A 1 115 ? 12.842 2.148 -25.181 1.00 97.94 115 THR A CA 1
ATOM 922 C C . THR A 1 115 ? 12.639 3.599 -24.746 1.00 97.94 115 THR A C 1
ATOM 924 O O . THR A 1 115 ? 13.521 4.427 -24.951 1.00 97.94 115 THR A O 1
ATOM 927 N N . LYS A 1 116 ? 11.533 3.904 -24.053 1.00 97.81 116 LYS A N 1
ATOM 928 C CA . LYS A 1 116 ? 11.244 5.272 -23.580 1.00 97.81 116 LYS A CA 1
ATOM 929 C C . LYS A 1 116 ? 12.315 5.796 -22.622 1.00 97.81 116 LYS A C 1
ATOM 931 O O . LYS A 1 116 ? 12.684 6.966 -22.677 1.00 97.81 116 LYS A O 1
ATOM 936 N N . ALA A 1 117 ? 12.802 4.940 -21.725 1.00 98.06 117 ALA A N 1
ATOM 937 C CA . ALA A 1 117 ? 13.869 5.297 -20.799 1.00 98.06 117 ALA A CA 1
ATOM 938 C C . ALA A 1 117 ? 15.201 5.528 -21.529 1.00 98.06 117 ALA A C 1
ATOM 940 O O . ALA A 1 117 ? 15.908 6.484 -21.204 1.00 98.06 117 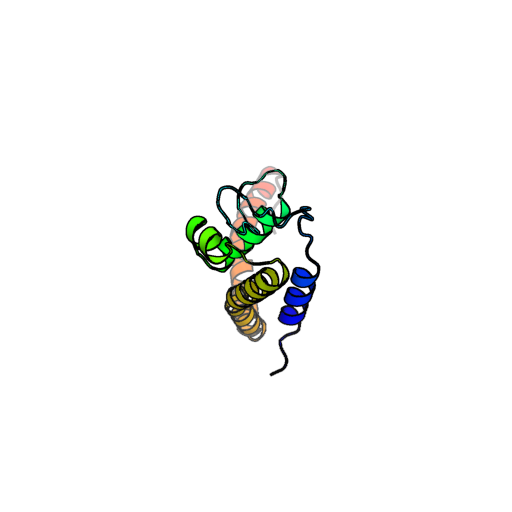ALA A O 1
ATOM 941 N N . ALA A 1 118 ? 15.524 4.691 -22.521 1.00 97.31 118 ALA A N 1
ATOM 942 C CA . ALA A 1 118 ? 16.726 4.825 -23.335 1.00 97.31 118 ALA A CA 1
ATOM 943 C C . ALA A 1 118 ? 16.738 6.148 -24.106 1.00 97.31 118 ALA A C 1
ATOM 945 O O . ALA A 1 118 ? 17.752 6.832 -24.066 1.00 97.31 118 ALA A O 1
ATOM 946 N N . ASP A 1 119 ? 15.617 6.571 -24.697 1.00 96.31 119 ASP A N 1
ATOM 947 C CA . ASP A 1 119 ? 15.532 7.845 -25.430 1.00 96.31 119 ASP A CA 1
ATOM 948 C C . ASP A 1 119 ? 15.924 9.051 -24.552 1.00 96.31 119 ASP A C 1
ATOM 950 O O . ASP A 1 119 ? 16.680 9.935 -24.965 1.00 96.31 119 ASP A O 1
ATOM 954 N N . ILE A 1 120 ? 15.447 9.069 -23.303 1.00 97.38 120 ILE A N 1
ATOM 955 C CA . ILE A 1 120 ? 15.752 10.129 -22.329 1.00 97.38 120 ILE A CA 1
ATOM 956 C C . ILE A 1 120 ? 17.211 10.029 -21.855 1.00 97.38 120 ILE A C 1
ATOM 958 O O . ILE A 1 120 ? 17.920 11.040 -21.752 1.00 97.38 120 ILE A O 1
ATOM 962 N N . ALA A 1 121 ? 17.672 8.813 -21.557 1.00 97.25 121 ALA A N 1
ATOM 963 C CA . ALA A 1 121 ? 19.027 8.566 -21.080 1.00 97.25 121 ALA A CA 1
ATOM 964 C C . ALA A 1 121 ? 20.072 8.912 -22.148 1.00 97.25 121 ALA A C 1
ATOM 966 O O . ALA A 1 121 ? 21.075 9.554 -21.840 1.00 97.25 121 ALA A O 1
ATOM 967 N N . ASP A 1 122 ? 19.807 8.566 -23.404 1.00 95.56 122 ASP A N 1
ATOM 968 C CA . ASP A 1 122 ? 20.682 8.816 -24.541 1.00 95.56 122 ASP A CA 1
ATOM 969 C C . ASP A 1 122 ? 20.879 10.305 -24.794 1.00 95.56 122 ASP A C 1
ATOM 971 O O . ASP A 1 122 ? 22.001 10.730 -25.063 1.00 95.56 122 ASP A O 1
ATOM 975 N N . ALA A 1 123 ? 19.832 11.122 -24.657 1.00 94.75 123 ALA A N 1
ATOM 976 C CA . ALA A 1 123 ? 19.959 12.575 -24.745 1.00 94.75 123 ALA A CA 1
ATOM 977 C C . ALA A 1 123 ? 20.929 13.121 -23.682 1.00 94.75 123 ALA A C 1
ATOM 979 O O . ALA A 1 123 ? 21.832 13.901 -23.991 1.00 94.75 123 ALA A O 1
ATOM 980 N N . THR A 1 124 ? 20.792 12.661 -22.437 1.00 95.75 124 THR A N 1
ATOM 981 C CA . THR A 1 124 ? 21.700 13.048 -21.346 1.00 95.75 124 THR A CA 1
ATOM 982 C C . THR A 1 124 ? 23.123 12.566 -21.610 1.00 95.75 124 THR A C 1
ATOM 984 O O . THR A 1 124 ? 24.081 13.325 -21.460 1.00 95.75 124 THR A O 1
ATOM 987 N N . LEU A 1 125 ? 23.265 11.316 -22.046 1.00 94.81 125 LEU A N 1
ATOM 988 C CA . LEU A 1 125 ? 24.550 10.703 -22.334 1.00 94.81 125 LEU A CA 1
ATOM 989 C C . LEU A 1 125 ? 25.260 11.442 -23.475 1.00 94.81 125 LEU A C 1
ATOM 991 O O . LEU A 1 125 ? 26.431 11.779 -23.338 1.00 94.81 125 LEU A O 1
ATOM 995 N N . ASN A 1 126 ? 24.548 11.798 -24.546 1.00 93.62 126 ASN A N 1
ATOM 996 C CA . ASN A 1 126 ? 25.075 12.605 -25.651 1.00 93.62 126 ASN A CA 1
ATOM 997 C C . ASN A 1 126 ? 25.710 13.910 -25.170 1.00 93.62 126 ASN A C 1
ATOM 999 O O . ASN A 1 126 ? 26.825 14.231 -25.578 1.00 93.62 126 ASN A O 1
ATOM 1003 N N . ASN A 1 127 ? 25.031 14.637 -24.281 1.00 94.19 127 ASN A N 1
ATOM 1004 C CA . ASN A 1 127 ? 25.544 15.894 -23.739 1.00 94.19 127 ASN A CA 1
ATOM 1005 C C . ASN A 1 127 ? 26.848 15.674 -22.957 1.00 94.19 127 ASN A C 1
ATOM 1007 O O . ASN A 1 127 ? 27.787 16.457 -23.092 1.00 94.19 127 ASN A O 1
ATOM 1011 N N . VAL A 1 128 ? 26.936 14.585 -22.184 1.00 95.44 128 VAL A N 1
ATOM 1012 C CA . VAL A 1 128 ? 28.162 14.209 -21.461 1.00 95.44 128 VAL A CA 1
ATOM 1013 C C . VAL A 1 128 ? 29.294 13.867 -22.433 1.00 95.44 128 VAL A C 1
ATOM 1015 O O . VAL A 1 128 ? 30.404 14.369 -22.268 1.00 95.44 128 VAL A O 1
ATOM 1018 N N . TYR A 1 129 ? 29.027 13.065 -23.469 1.00 95.06 129 TYR A N 1
ATOM 1019 C CA . TYR A 1 129 ? 30.027 12.725 -24.490 1.00 95.06 129 TYR A CA 1
ATOM 1020 C C . TYR A 1 129 ? 30.555 13.977 -25.200 1.00 95.06 129 TYR A C 1
ATOM 1022 O O . TYR A 1 129 ? 31.769 14.132 -25.336 1.00 95.06 129 TYR A O 1
ATOM 1030 N N . GLN A 1 130 ? 29.666 14.899 -25.584 1.00 93.25 130 GLN A N 1
ATOM 1031 C CA . GLN A 1 130 ? 30.045 16.171 -26.205 1.00 93.25 130 GLN A CA 1
ATOM 1032 C C . GLN A 1 130 ? 30.889 17.042 -25.271 1.00 93.25 130 GLN A C 1
ATOM 1034 O O . GLN A 1 130 ? 31.933 17.540 -25.686 1.00 93.25 130 GLN A O 1
ATOM 1039 N N . ALA A 1 131 ? 30.479 17.192 -24.008 1.00 94.31 131 ALA A N 1
ATOM 1040 C CA . ALA A 1 131 ? 31.208 17.991 -23.024 1.00 94.31 131 ALA A CA 1
ATOM 1041 C C . ALA A 1 131 ? 32.615 17.438 -22.737 1.00 94.31 131 ALA A C 1
ATOM 1043 O O . ALA A 1 131 ? 33.552 18.206 -22.533 1.00 94.31 131 ALA A O 1
ATOM 1044 N N . MET A 1 132 ? 32.770 16.112 -22.748 1.00 94.94 132 MET A N 1
ATOM 1045 C CA . MET A 1 132 ? 34.048 15.436 -22.506 1.00 94.94 132 MET A CA 1
ATOM 1046 C C . MET A 1 132 ? 34.915 15.288 -23.768 1.00 94.94 132 MET A C 1
ATOM 1048 O O . MET A 1 132 ? 36.064 14.864 -23.667 1.00 94.94 132 MET A O 1
ATOM 1052 N N . GLY A 1 133 ? 34.387 15.612 -24.954 1.00 93.00 133 GLY A N 1
ATOM 1053 C CA . GLY A 1 133 ? 35.089 15.442 -26.230 1.00 93.00 133 GLY A CA 1
ATOM 1054 C C . GLY A 1 133 ? 35.233 13.982 -26.676 1.00 93.00 133 GLY A C 1
ATOM 1055 O O . GLY A 1 133 ? 36.127 13.660 -27.459 1.00 93.00 133 GLY A O 1
ATOM 1056 N N . PHE A 1 134 ? 34.379 13.083 -26.182 1.00 93.38 134 PHE A N 1
ATOM 1057 C CA . PHE A 1 134 ? 34.386 11.674 -26.568 1.00 93.38 134 PHE A CA 1
ATOM 1058 C C . PHE A 1 134 ? 33.522 11.431 -27.811 1.00 93.38 134 PHE A C 1
ATOM 1060 O O . PHE A 1 134 ? 32.405 11.933 -27.923 1.00 93.38 134 PHE A O 1
ATOM 1067 N N . LEU A 1 135 ? 34.014 10.594 -28.728 1.00 82.31 135 LEU A N 1
ATOM 1068 C CA . LEU A 1 135 ? 33.213 10.060 -29.830 1.00 82.31 135 LEU A CA 1
ATOM 1069 C C . LEU A 1 135 ? 32.206 9.044 -29.284 1.00 82.31 135 LEU A C 1
ATOM 1071 O O . LEU A 1 135 ? 32.582 8.106 -28.574 1.00 82.31 135 LEU A O 1
ATOM 1075 N N . ARG A 1 136 ? 30.926 9.233 -29.614 1.00 76.38 136 ARG A N 1
ATOM 1076 C CA . ARG A 1 136 ? 29.882 8.258 -29.287 1.00 76.38 136 ARG A CA 1
ATOM 1077 C C . ARG A 1 136 ? 30.048 7.010 -30.161 1.00 76.38 136 ARG A C 1
ATOM 1079 O O . ARG A 1 136 ? 30.468 7.116 -31.313 1.00 76.38 136 ARG A O 1
ATOM 1086 N N . ARG A 1 137 ? 29.763 5.849 -29.571 1.00 66.69 137 ARG A N 1
ATOM 1087 C CA . ARG A 1 137 ? 29.754 4.546 -30.245 1.00 66.69 137 ARG A CA 1
ATOM 1088 C C . ARG A 1 137 ? 28.495 4.345 -31.075 1.00 66.69 137 ARG A C 1
ATOM 1090 O O . ARG A 1 137 ? 27.444 4.870 -30.647 1.00 66.69 137 ARG A O 1
#

Organism: Vitis vinifera (NCBI:txid29760)

pLDDT: mean 87.93, std 14.89, range [42.69, 98.38]

Radius of gyration: 25.3 Å; chains: 1; bounding box: 59×40×65 Å

Sequence (137 aa):
MQPSNWVKVIANKIKRCKTDSFPGLILDLSTHKLMNLEFDNPERPECNNLLTIYQLMSGRTKEEVAQECQGMNWGVFKRILTDALIDHLHPIQVRYEEIMSDSAYLDRLLAEGATKAADIADATLNNVYQAMGFLRR

Secondary structure (DSSP, 8-state):
-PPPHHHHHHHHHHHT------S---B-TTT--B----SS-TT-HHHHHHHHHHHHHHT--HHHHHHHSTT--HHHHHHHHHHHHHHHHHHHHHHHHHHHH-HHHHHHHHHHHHHHHHHHHHHHHHHHHHHHTPPP-